Protein AF-A0A7C8ZJQ3-F1 (afdb_monomer)

Organism: Opuntia streptacantha (NCBI:txid393608)

Foldseek 3Di:
DDDPPDDDDLQVLCCVQVVDGAPPDDHDPVVSVVSVVVSLVSVLPPPDPCVPVPDDDDPCVVCVVDQVCVVDDPVRVVPDDPVVVVVSPDPPDDRCSVVPRPPPDDD

Solvent-accessible surface area (backbone atoms only — not comparable to full-atom values): 7224 Å² total; per-residue (Å²): 135,90,73,73,98,79,74,78,52,68,51,55,49,36,35,73,78,69,70,43,84,56,71,90,65,79,77,50,70,66,61,53,51,54,51,50,54,49,49,50,50,57,59,60,72,44,91,64,88,61,88,68,80,82,58,84,81,53,92,69,56,62,60,74,74,40,58,71,68,75,78,50,54,74,68,61,60,70,74,48,53,72,69,57,53,53,73,64,63,61,80,88,78,75,67,74,67,62,77,72,57,76,84,79,70,86,128

Sequence (107 aa):
MKTNLVSFSLKYLTKMYLGYDIQMGIHDPYEDCVSVMRLYKRMRDQDHLNDFAGAPIPSQVTEFLTNEFDRYKMKDLEDMKPEELYNMSRSNYRCWCLDSVPNTRPR

pLDDT: mean 70.66, std 20.69, range [32.28, 96.19]

Nearest PDB structures (foldseek):
  4czw-assembly1_A  TM=8.546E-01  e=9.160E-01  Neurospora crassa
  6a4b-assembly2_D  TM=7.069E-01  e=3.392E+00  Mus musculus

InterPro domains:
  IPR036397 Ribonuclease H superfamily [G3DSA:3.30.420.10] (2-55)

Mean predicted aligned error: 14.87 Å

Structure (mmCIF, N/CA/C/O backbone):
data_AF-A0A7C8ZJQ3-F1
#
_entry.id   AF-A0A7C8ZJQ3-F1
#
loop_
_atom_site.group_PDB
_atom_site.id
_atom_site.type_symbol
_atom_site.label_atom_id
_atom_site.label_alt_id
_atom_site.label_comp_id
_atom_site.label_asym_id
_atom_site.label_entity_id
_atom_site.label_seq_id
_atom_site.pdbx_PDB_ins_code
_atom_site.Cartn_x
_atom_site.Cartn_y
_atom_site.Cartn_z
_atom_site.occupancy
_atom_site.B_iso_or_equiv
_atom_site.auth_seq_id
_atom_site.auth_comp_id
_atom_site.auth_asym_id
_atom_site.auth_atom_id
_atom_site.pdbx_PDB_model_num
ATOM 1 N N . MET A 1 1 ? 15.638 -8.189 14.300 1.00 37.09 1 MET A N 1
ATOM 2 C CA . MET A 1 1 ? 15.480 -8.240 12.831 1.00 37.09 1 MET A CA 1
ATOM 3 C C . MET A 1 1 ? 15.623 -6.827 12.289 1.00 37.09 1 MET A C 1
ATOM 5 O O . MET A 1 1 ? 14.859 -5.971 12.706 1.00 37.09 1 MET A O 1
ATOM 9 N N . LYS A 1 2 ? 16.626 -6.556 11.448 1.00 32.28 2 LYS A N 1
ATOM 10 C CA . LYS A 1 2 ? 16.740 -5.277 10.730 1.00 32.28 2 LYS A CA 1
ATOM 11 C C . LYS A 1 2 ? 15.930 -5.410 9.443 1.00 32.28 2 LYS A C 1
ATOM 13 O O . LYS A 1 2 ? 16.377 -6.084 8.523 1.00 32.28 2 LYS A O 1
ATOM 18 N N . THR A 1 3 ? 14.724 -4.856 9.404 1.00 45.62 3 THR A N 1
ATOM 19 C CA . THR A 1 3 ? 13.980 -4.702 8.149 1.00 45.62 3 THR A CA 1
ATOM 20 C C . THR A 1 3 ? 14.544 -3.485 7.419 1.00 45.62 3 THR A C 1
ATOM 22 O O . THR A 1 3 ? 14.809 -2.461 8.047 1.00 45.62 3 THR A O 1
ATOM 25 N N . ASN A 1 4 ? 14.811 -3.618 6.117 1.00 48.34 4 ASN A N 1
ATOM 26 C CA . ASN A 1 4 ? 15.350 -2.541 5.285 1.00 48.34 4 ASN A CA 1
ATOM 27 C C . ASN A 1 4 ? 14.528 -1.247 5.449 1.00 48.34 4 ASN A C 1
ATOM 29 O O . ASN A 1 4 ? 13.304 -1.291 5.554 1.00 48.34 4 ASN A O 1
ATOM 33 N N 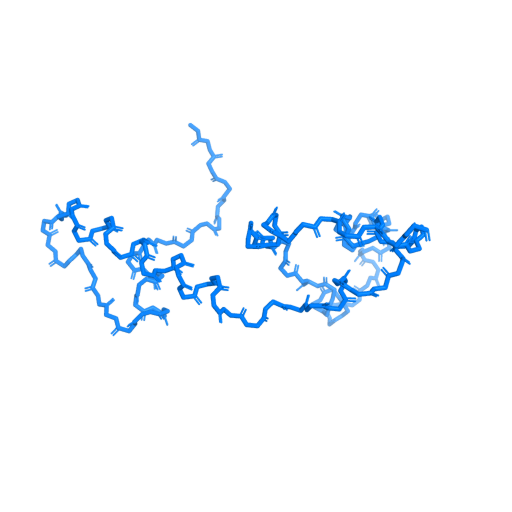. LEU A 1 5 ? 15.227 -0.110 5.479 1.00 49.97 5 LEU A N 1
ATOM 34 C CA . LEU A 1 5 ? 14.797 1.239 5.890 1.00 49.97 5 LEU A CA 1
ATOM 35 C C . LEU A 1 5 ? 13.686 1.913 5.044 1.00 49.97 5 LEU A C 1
ATOM 37 O O . LEU A 1 5 ? 13.559 3.132 5.073 1.00 49.97 5 LEU A O 1
ATOM 41 N N . VAL A 1 6 ? 12.865 1.162 4.302 1.00 62.59 6 VAL A N 1
ATOM 42 C CA . VAL A 1 6 ? 11.852 1.720 3.379 1.00 62.59 6 VAL A CA 1
ATOM 43 C C . VAL A 1 6 ? 10.482 1.039 3.520 1.00 62.59 6 VAL A C 1
ATOM 45 O O . VA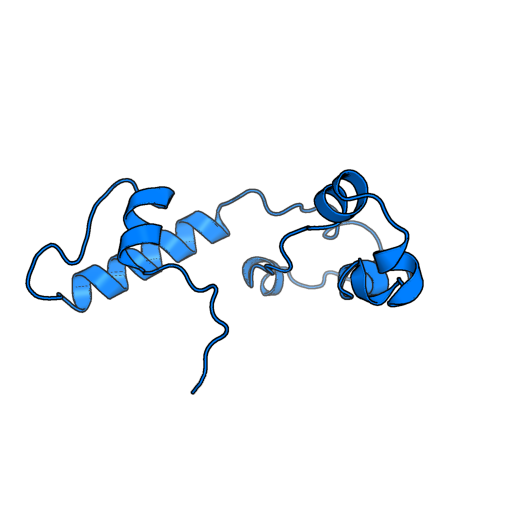L A 1 6 ? 9.724 0.921 2.563 1.00 62.59 6 VAL A O 1
ATOM 48 N N . SER A 1 7 ? 10.132 0.549 4.710 1.00 69.94 7 SER A N 1
ATOM 49 C CA . SER A 1 7 ? 8.755 0.119 4.984 1.00 69.94 7 SER A CA 1
ATOM 50 C C . SER A 1 7 ? 7.916 1.310 5.449 1.00 69.94 7 SER A C 1
ATOM 52 O O . SER A 1 7 ? 8.207 1.898 6.493 1.00 69.94 7 SER A O 1
ATOM 54 N N . PHE A 1 8 ? 6.859 1.648 4.711 1.00 85.50 8 PHE A N 1
ATOM 55 C CA . PHE A 1 8 ? 5.865 2.615 5.175 1.00 85.50 8 PHE A CA 1
ATOM 56 C C . PHE A 1 8 ? 5.068 2.055 6.361 1.00 85.50 8 PHE A C 1
ATOM 58 O O . PHE A 1 8 ? 4.792 0.856 6.426 1.00 85.50 8 PHE A O 1
ATOM 65 N N . SER A 1 9 ? 4.681 2.922 7.300 1.00 91.50 9 SER A N 1
ATOM 66 C CA . SER A 1 9 ? 3.848 2.517 8.436 1.00 91.50 9 SER A CA 1
ATOM 67 C C . SER A 1 9 ? 2.451 2.093 7.974 1.00 91.50 9 SER A C 1
ATOM 69 O O . SER A 1 9 ? 1.935 2.610 6.981 1.00 91.50 9 SER A O 1
ATOM 71 N N . LEU A 1 10 ? 1.797 1.195 8.722 1.00 92.19 10 LEU A N 1
ATOM 72 C CA . LEU A 1 10 ? 0.423 0.781 8.416 1.00 92.19 10 LEU A CA 1
ATOM 73 C C . LEU A 1 10 ? -0.519 1.990 8.359 1.00 92.19 10 LEU A C 1
ATOM 75 O O . LEU A 1 10 ? -1.265 2.128 7.398 1.00 92.19 10 LEU A O 1
ATOM 79 N N . LYS A 1 11 ? -0.397 2.912 9.322 1.00 94.12 11 LYS A N 1
ATOM 80 C CA . LYS A 1 11 ? -1.136 4.181 9.347 1.00 94.12 11 LYS A CA 1
ATOM 81 C C . LYS A 1 11 ? -0.973 4.997 8.063 1.00 94.12 11 LYS A C 1
ATOM 83 O O . LYS A 1 11 ? -1.943 5.551 7.553 1.00 94.12 11 LYS A O 1
ATOM 88 N N . TYR A 1 12 ? 0.247 5.082 7.532 1.00 93.62 12 TYR A N 1
ATOM 89 C CA . TYR A 1 12 ? 0.486 5.770 6.264 1.00 93.62 12 TYR A CA 1
ATOM 90 C C . TYR A 1 12 ? -0.194 5.037 5.104 1.00 93.62 12 TYR A C 1
ATOM 92 O O . TYR A 1 12 ? -0.869 5.661 4.287 1.00 93.62 12 TYR A O 1
ATOM 100 N N . LEU A 1 13 ? -0.049 3.711 5.048 1.00 93.12 13 LEU A N 1
ATOM 101 C CA . LEU A 1 13 ? -0.623 2.892 3.986 1.00 93.12 13 LEU A CA 1
ATOM 102 C C . LEU A 1 13 ? -2.156 2.951 3.981 1.00 93.12 13 LEU A C 1
ATOM 104 O O . LEU A 1 13 ? -2.746 3.129 2.920 1.00 93.12 13 LEU A O 1
ATOM 108 N N . THR A 1 14 ? -2.820 2.860 5.134 1.00 94.81 14 THR A N 1
ATOM 109 C CA . THR A 1 14 ? -4.286 2.965 5.202 1.00 94.81 14 THR A CA 1
ATOM 110 C C . THR A 1 14 ? -4.769 4.338 4.771 1.00 94.81 14 THR A C 1
ATOM 112 O O . THR A 1 14 ? -5.708 4.430 3.982 1.00 94.81 14 THR A O 1
ATOM 115 N N . LYS A 1 15 ? -4.085 5.403 5.200 1.00 95.00 15 LYS A N 1
ATOM 116 C CA . LYS A 1 15 ? -4.427 6.764 4.793 1.00 95.00 15 LYS A CA 1
ATOM 117 C C . LYS A 1 15 ? -4.301 6.942 3.282 1.00 95.00 15 LYS A C 1
ATOM 119 O O . LYS A 1 15 ? -5.230 7.435 2.651 1.00 95.00 15 LYS A O 1
ATOM 124 N N . MET A 1 16 ? -3.184 6.505 2.701 1.00 94.19 16 MET A N 1
ATOM 125 C CA . MET A 1 16 ? -2.913 6.663 1.270 1.00 94.19 16 MET A CA 1
ATOM 126 C C . MET A 1 16 ? -3.799 5.786 0.384 1.00 94.19 16 MET A C 1
ATOM 128 O O . MET A 1 16 ? -4.305 6.258 -0.629 1.00 94.19 16 MET A O 1
ATOM 132 N N . TYR A 1 17 ? -3.978 4.511 0.734 1.00 91.50 17 TYR A N 1
ATOM 133 C CA . TYR A 1 17 ? -4.609 3.534 -0.161 1.00 91.50 17 TYR A CA 1
ATOM 134 C C . TYR A 1 17 ? -6.080 3.255 0.155 1.00 91.50 17 TYR A C 1
ATOM 136 O O . TYR A 1 17 ? -6.809 2.808 -0.734 1.00 91.50 17 TYR A O 1
ATOM 144 N N . LEU A 1 18 ? -6.521 3.496 1.394 1.00 94.69 18 LEU A N 1
ATOM 145 C CA . LEU A 1 18 ? -7.903 3.271 1.832 1.00 94.69 18 LEU A CA 1
ATOM 146 C C . LEU A 1 18 ? -8.645 4.564 2.207 1.00 94.69 18 LEU A C 1
ATOM 148 O O . LEU A 1 18 ? -9.864 4.530 2.350 1.00 94.69 18 LEU A O 1
ATOM 152 N N . GLY A 1 19 ? -7.941 5.691 2.350 1.00 95.44 19 GLY A N 1
ATOM 153 C CA . GLY A 1 19 ? -8.544 7.004 2.590 1.00 95.44 19 GLY A CA 1
ATOM 154 C C . GLY A 1 19 ? -9.008 7.254 4.027 1.00 95.44 19 GLY A C 1
ATOM 155 O O . GLY A 1 19 ? -9.750 8.206 4.254 1.00 95.44 19 GLY A O 1
ATOM 156 N N . TYR A 1 20 ? -8.592 6.431 4.995 1.00 95.19 20 TYR A N 1
ATOM 157 C CA . TYR A 1 20 ? -8.934 6.623 6.406 1.00 95.19 20 TYR A CA 1
ATOM 158 C C . TYR A 1 20 ? -7.725 6.452 7.335 1.00 95.19 20 TYR A C 1
ATOM 160 O O . TYR A 1 20 ? -6.793 5.689 7.059 1.00 95.19 20 TYR A O 1
ATOM 168 N N . ASP A 1 21 ? -7.746 7.190 8.444 1.00 94.50 21 ASP A N 1
ATOM 169 C CA . ASP A 1 21 ? -6.742 7.113 9.502 1.00 94.50 21 ASP A CA 1
ATOM 170 C C . ASP A 1 21 ? -7.082 5.979 10.487 1.00 94.50 21 ASP A C 1
ATOM 172 O O . ASP A 1 21 ? -8.242 5.780 10.838 1.00 94.50 21 ASP A O 1
ATOM 176 N N . ILE A 1 22 ? -6.053 5.267 10.946 1.00 95.06 22 ILE A N 1
ATOM 177 C CA . ILE A 1 22 ? -6.106 4.289 12.048 1.00 95.06 22 ILE A CA 1
ATOM 178 C C . ILE A 1 22 ? -5.124 4.714 13.141 1.00 95.06 22 ILE A C 1
ATOM 180 O O . ILE A 1 22 ? -4.312 5.626 12.921 1.00 95.06 22 ILE A O 1
ATOM 184 N N . GLN A 1 23 ? -5.134 4.032 14.291 1.00 91.31 23 GLN A N 1
ATOM 185 C CA . GLN A 1 23 ? -4.148 4.275 15.360 1.00 91.31 23 GLN A CA 1
ATOM 186 C C . GLN A 1 23 ? -4.153 5.755 15.802 1.00 91.31 23 GLN A C 1
ATOM 188 O O . GLN A 1 23 ? -3.117 6.412 15.946 1.00 91.31 23 GLN A O 1
ATOM 193 N N . MET A 1 24 ? -5.356 6.321 15.950 1.00 87.38 24 MET A N 1
ATOM 194 C CA . MET A 1 24 ? -5.600 7.704 16.393 1.00 87.38 24 MET A CA 1
ATOM 195 C C . MET A 1 24 ? -5.588 7.851 17.929 1.00 87.38 24 MET A C 1
ATOM 197 O O . MET A 1 24 ? -5.989 8.881 18.464 1.00 87.38 24 MET A O 1
ATOM 201 N N . GLY A 1 25 ? -5.116 6.826 18.638 1.00 87.44 25 GLY A N 1
ATOM 202 C CA . GLY A 1 25 ? -5.083 6.738 20.093 1.00 87.44 25 GLY A CA 1
ATOM 203 C C . GLY A 1 25 ? -4.477 5.405 20.524 1.00 87.44 25 GLY A C 1
ATOM 204 O O . GLY A 1 25 ? -3.365 5.069 20.120 1.00 87.44 25 GLY A O 1
ATOM 205 N N . ILE A 1 26 ? -5.213 4.630 21.322 1.00 87.06 26 ILE A N 1
ATOM 206 C CA . ILE A 1 26 ? -4.828 3.254 21.658 1.00 87.06 26 ILE A CA 1
ATOM 207 C C . ILE A 1 26 ? -4.934 2.395 20.395 1.00 87.06 26 ILE A C 1
ATOM 209 O O . ILE A 1 26 ? -5.926 2.470 19.674 1.00 87.06 26 ILE A O 1
ATOM 213 N N . HIS A 1 27 ? -3.907 1.589 20.133 1.00 88.88 27 HIS A N 1
ATOM 214 C CA . HIS A 1 27 ? -3.921 0.632 19.033 1.00 88.88 27 HIS A CA 1
ATOM 215 C C . HIS A 1 27 ? -4.980 -0.440 19.298 1.00 88.88 27 HIS A C 1
ATOM 217 O O . HIS A 1 27 ? -4.909 -1.131 20.315 1.00 88.88 27 HIS A O 1
ATOM 223 N N . ASP A 1 28 ? -5.927 -0.588 18.375 1.00 93.12 28 ASP A N 1
ATOM 224 C CA . ASP A 1 28 ? -6.855 -1.714 18.349 1.00 93.12 28 ASP A CA 1
ATOM 225 C C . ASP A 1 28 ? -6.317 -2.786 17.381 1.00 93.12 28 ASP A C 1
ATOM 227 O O . ASP A 1 28 ? -6.316 -2.571 16.164 1.00 93.12 28 ASP A O 1
ATOM 231 N N . PRO A 1 29 ? -5.872 -3.957 17.882 1.00 94.81 29 PRO A N 1
ATOM 232 C CA . PRO A 1 29 ? -5.382 -5.037 17.031 1.00 94.81 29 PRO A CA 1
ATOM 233 C C . PRO A 1 29 ? -6.398 -5.492 15.978 1.00 94.81 29 PRO A C 1
ATOM 235 O O . PRO A 1 29 ? -6.007 -5.901 14.885 1.00 94.81 29 PRO A O 1
ATOM 238 N N . TYR A 1 30 ? -7.699 -5.423 16.278 1.00 94.44 30 TYR A N 1
ATOM 239 C CA . TYR A 1 30 ? -8.735 -5.802 15.323 1.00 94.44 30 TYR A CA 1
ATOM 240 C C . TYR A 1 30 ? -8.818 -4.802 14.162 1.00 94.44 30 TYR A C 1
ATOM 242 O O . TYR A 1 30 ? -8.833 -5.216 12.999 1.00 94.44 30 TYR A O 1
ATOM 250 N N . GLU A 1 31 ? -8.805 -3.497 14.457 1.00 96.06 31 GLU A N 1
ATOM 251 C CA . GLU A 1 31 ? -8.749 -2.430 13.448 1.00 96.06 31 GLU A CA 1
ATOM 252 C C . GLU A 1 31 ? -7.519 -2.581 12.542 1.00 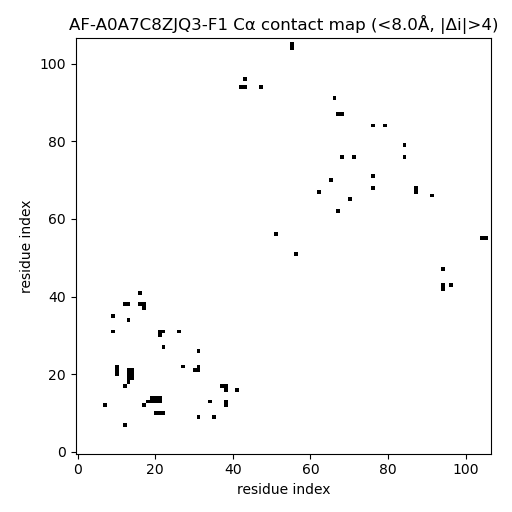96.06 31 GLU A C 1
ATOM 254 O O . GLU A 1 31 ? -7.642 -2.522 11.310 1.00 96.06 31 GLU A O 1
ATOM 259 N N . ASP A 1 32 ? -6.352 -2.835 13.139 1.00 94.81 32 ASP A N 1
ATOM 260 C CA . ASP A 1 32 ? -5.093 -3.042 12.423 1.00 94.81 32 ASP A CA 1
ATOM 261 C C . ASP A 1 32 ? -5.194 -4.253 11.475 1.00 94.81 32 ASP A C 1
ATOM 263 O O . ASP A 1 32 ? -4.906 -4.139 10.279 1.00 94.81 32 ASP A O 1
ATOM 267 N N . CYS A 1 33 ? -5.679 -5.402 11.960 1.00 95.44 33 CYS A N 1
ATOM 268 C CA . CYS A 1 33 ? -5.840 -6.612 11.150 1.00 95.44 33 CYS A CA 1
ATOM 269 C C . CYS A 1 33 ? -6.832 -6.427 9.993 1.00 95.44 33 CYS A C 1
ATOM 271 O O . CYS A 1 33 ? -6.547 -6.816 8.856 1.00 95.44 33 CYS A O 1
ATOM 273 N N . VAL A 1 34 ? -7.992 -5.821 10.255 1.00 96.19 34 VAL A N 1
ATOM 274 C CA . VAL A 1 34 ? -8.998 -5.547 9.218 1.00 96.19 34 VAL A CA 1
ATOM 275 C C . VAL A 1 34 ? -8.433 -4.600 8.163 1.00 96.19 34 VAL A C 1
ATOM 277 O O . VAL A 1 34 ? -8.643 -4.808 6.964 1.00 96.19 34 VAL A O 1
ATOM 280 N N . SER A 1 35 ? -7.680 -3.588 8.585 1.00 95.81 35 SER A N 1
ATOM 281 C CA . SER A 1 35 ? -7.063 -2.621 7.681 1.00 95.81 35 SER A CA 1
ATOM 282 C C . SER A 1 35 ? -5.982 -3.250 6.805 1.00 95.81 35 SER A C 1
ATOM 284 O O . SER A 1 35 ? -5.965 -3.004 5.598 1.00 95.81 35 SER A O 1
ATOM 286 N N . VAL A 1 36 ? -5.152 -4.142 7.357 1.00 94.31 36 VAL A N 1
ATOM 287 C CA . VAL A 1 36 ? -4.201 -4.952 6.576 1.00 94.31 36 VAL A CA 1
ATOM 288 C C . VAL A 1 36 ? -4.930 -5.817 5.546 1.00 94.31 36 VAL A C 1
ATOM 290 O O . VAL A 1 36 ? -4.529 -5.855 4.385 1.00 94.31 36 VAL A O 1
ATOM 293 N N . MET A 1 37 ? -6.034 -6.469 5.919 1.00 93.81 37 MET A N 1
ATOM 294 C CA . MET A 1 37 ? -6.791 -7.309 4.982 1.00 93.81 37 MET A CA 1
ATOM 295 C C . MET A 1 37 ? -7.451 -6.504 3.859 1.00 93.81 37 MET A C 1
ATOM 297 O O . MET A 1 37 ? -7.527 -6.970 2.720 1.00 93.81 37 MET A O 1
ATOM 301 N N . ARG A 1 38 ? -7.906 -5.283 4.149 1.00 94.38 38 ARG A N 1
ATOM 302 C CA . ARG A 1 38 ? -8.410 -4.350 3.130 1.00 94.38 38 ARG A CA 1
ATOM 303 C C . ARG A 1 38 ? -7.298 -3.888 2.195 1.00 94.38 38 ARG A C 1
ATOM 305 O O . ARG A 1 38 ? -7.506 -3.909 0.986 1.00 94.38 38 ARG A O 1
ATOM 312 N N . LEU A 1 39 ? -6.128 -3.533 2.732 1.00 91.94 39 LEU A N 1
ATOM 313 C CA . LEU A 1 39 ? -4.942 -3.199 1.938 1.00 91.94 39 LEU A CA 1
ATOM 314 C C . LEU A 1 39 ? -4.549 -4.354 1.016 1.00 91.94 39 LEU A C 1
ATOM 316 O O . LEU A 1 39 ? -4.369 -4.136 -0.177 1.00 91.94 39 LEU A O 1
ATOM 320 N N . TYR A 1 40 ? -4.490 -5.580 1.540 1.00 88.44 40 TYR A N 1
ATOM 321 C CA . TYR A 1 40 ? -4.173 -6.768 0.750 1.00 88.44 40 TYR A CA 1
ATOM 322 C C . TYR A 1 40 ? -5.147 -6.954 -0.418 1.00 88.44 40 TYR A C 1
ATOM 324 O O . TYR A 1 40 ? -4.708 -7.086 -1.557 1.00 88.44 40 TYR A O 1
ATOM 332 N N . LYS A 1 41 ? -6.463 -6.905 -0.162 1.00 85.56 41 LYS A N 1
ATOM 333 C CA . LYS A 1 41 ? -7.478 -6.991 -1.226 1.00 85.56 41 LYS A CA 1
ATOM 334 C C . LYS A 1 41 ? -7.305 -5.870 -2.252 1.00 85.56 41 LYS A C 1
ATOM 336 O O . LYS A 1 41 ? -7.237 -6.145 -3.439 1.00 85.56 41 LYS A O 1
ATOM 341 N N . ARG A 1 42 ? -7.142 -4.625 -1.793 1.00 86.50 42 ARG A N 1
ATOM 342 C CA . ARG A 1 42 ? -6.957 -3.446 -2.651 1.00 86.50 42 ARG A CA 1
ATOM 343 C C . ARG A 1 42 ? -5.730 -3.552 -3.554 1.00 86.50 42 ARG A C 1
ATOM 345 O O . ARG A 1 42 ? -5.820 -3.122 -4.698 1.00 86.50 42 ARG A O 1
ATOM 352 N N . MET A 1 43 ? -4.613 -4.062 -3.031 1.00 81.81 43 MET A N 1
ATOM 353 C CA . MET A 1 43 ? -3.372 -4.279 -3.780 1.00 81.81 43 MET A CA 1
ATOM 354 C C . MET A 1 43 ? -3.522 -5.426 -4.775 1.00 81.81 43 MET A C 1
ATOM 356 O O . MET A 1 43 ? -3.117 -5.280 -5.918 1.00 81.81 43 MET A O 1
ATOM 360 N N . ARG A 1 44 ? -4.147 -6.531 -4.358 1.00 76.44 44 ARG A N 1
ATOM 361 C CA . ARG A 1 44 ? -4.419 -7.700 -5.206 1.00 76.44 44 ARG A CA 1
ATOM 362 C C . ARG A 1 44 ? -5.378 -7.399 -6.359 1.00 76.44 44 ARG A C 1
ATOM 364 O O . ARG A 1 44 ? -5.278 -8.014 -7.4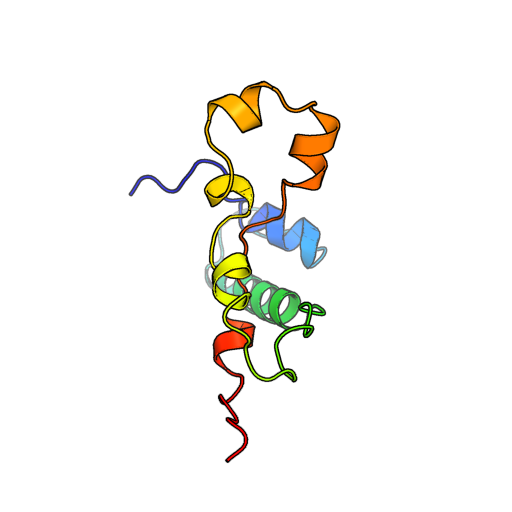10 1.00 76.44 44 ARG A O 1
ATOM 371 N N . ASP A 1 45 ? -6.328 -6.497 -6.141 1.00 75.06 45 ASP A N 1
ATOM 372 C CA . ASP A 1 45 ? -7.312 -6.104 -7.148 1.00 75.06 45 ASP A CA 1
ATOM 373 C C . ASP A 1 45 ? -6.773 -4.982 -8.072 1.00 75.06 45 ASP A C 1
ATOM 375 O O . ASP A 1 45 ? -7.516 -4.467 -8.905 1.00 75.06 45 ASP A O 1
ATOM 379 N N . GLN A 1 46 ? -5.508 -4.552 -7.926 1.00 74.69 46 GLN A N 1
ATOM 380 C CA . GLN A 1 46 ? -4.883 -3.664 -8.912 1.00 74.69 46 GLN A CA 1
ATOM 381 C C . GLN A 1 46 ? -4.607 -4.431 -10.206 1.00 74.69 46 GLN A C 1
ATOM 383 O O . GLN A 1 46 ? -4.294 -5.619 -10.169 1.00 74.69 46 GLN A O 1
ATOM 388 N N . ASP A 1 47 ? -4.655 -3.732 -11.344 1.00 67.75 47 ASP A N 1
ATOM 389 C CA . ASP A 1 47 ? -4.207 -4.284 -12.621 1.00 67.75 47 ASP A CA 1
ATOM 390 C C . ASP A 1 47 ? -2.704 -4.571 -12.545 1.00 67.75 47 ASP A C 1
ATOM 392 O O . ASP A 1 47 ? -1.845 -3.714 -12.770 1.00 67.75 47 ASP A O 1
ATOM 396 N N . HIS A 1 48 ? -2.375 -5.800 -12.166 1.00 66.19 48 HIS A N 1
ATOM 397 C CA . HIS A 1 48 ? -1.038 -6.336 -12.313 1.00 66.19 48 HIS A CA 1
ATOM 398 C C . HIS A 1 48 ? -0.807 -6.533 -13.805 1.00 66.19 48 HIS A C 1
ATOM 400 O O . HIS A 1 48 ? -1.632 -7.162 -14.465 1.00 66.19 48 HIS A O 1
ATOM 406 N N . LEU A 1 49 ? 0.288 -5.983 -14.342 1.00 55.66 49 LEU A N 1
ATOM 407 C CA . LEU A 1 49 ? 0.671 -6.188 -15.739 1.00 55.66 49 LEU A CA 1
ATOM 408 C C . LEU A 1 49 ? 0.657 -7.692 -16.042 1.00 55.66 49 LEU A C 1
ATOM 410 O O . LEU A 1 49 ? 1.534 -8.444 -15.619 1.00 55.66 49 LEU A O 1
ATOM 414 N N . ASN A 1 50 ? -0.386 -8.110 -16.754 1.00 49.53 50 ASN A N 1
ATOM 415 C CA . ASN A 1 50 ? -0.681 -9.494 -17.105 1.00 49.53 50 ASN A CA 1
ATOM 416 C C . ASN A 1 50 ? 0.116 -9.946 -18.337 1.00 49.53 50 ASN A C 1
ATOM 418 O O . ASN A 1 50 ? -0.120 -11.039 -18.850 1.00 49.53 50 ASN A O 1
ATOM 422 N N . ASP A 1 51 ? 1.069 -9.132 -18.803 1.00 44.88 51 ASP A N 1
ATOM 423 C CA . ASP A 1 51 ? 1.856 -9.337 -20.028 1.00 44.88 51 ASP A CA 1
ATOM 424 C C . ASP A 1 51 ? 2.655 -10.655 -20.053 1.00 44.88 51 ASP A C 1
ATOM 426 O O . ASP A 1 51 ? 3.235 -11.015 -21.073 1.00 44.88 51 ASP A O 1
ATOM 430 N N . PHE A 1 52 ? 2.647 -11.426 -18.962 1.00 46.12 52 PHE A N 1
ATOM 431 C CA . PHE A 1 52 ? 3.325 -12.717 -18.852 1.00 46.12 52 PHE A CA 1
ATOM 432 C C . PHE A 1 52 ? 2.396 -13.932 -18.749 1.00 46.12 52 PHE A C 1
ATOM 434 O O . PHE A 1 52 ? 2.885 -15.058 -18.800 1.00 46.12 52 PHE A O 1
ATOM 441 N N . ALA A 1 53 ? 1.077 -13.757 -18.626 1.00 40.53 53 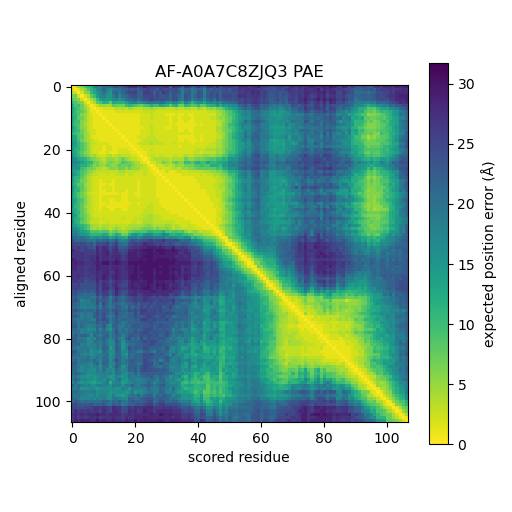ALA A N 1
ATOM 442 C CA . ALA A 1 53 ? 0.167 -14.870 -18.331 1.00 40.53 53 ALA A CA 1
ATOM 443 C C . ALA A 1 53 ? -0.328 -15.654 -19.569 1.00 40.53 53 ALA A C 1
ATOM 445 O O . ALA A 1 53 ? -1.082 -16.611 -19.414 1.00 40.53 53 ALA A O 1
ATOM 446 N N . GLY A 1 54 ? 0.080 -15.284 -20.792 1.00 39.25 54 GLY A N 1
ATOM 447 C CA . GLY A 1 54 ? -0.446 -15.894 -22.027 1.00 39.25 54 GLY A CA 1
ATOM 448 C C . GLY A 1 54 ? 0.569 -16.279 -23.107 1.00 39.25 54 GLY A C 1
ATOM 449 O O . GLY A 1 54 ? 0.179 -16.913 -24.085 1.00 39.25 54 GLY A O 1
ATOM 450 N N . ALA A 1 55 ? 1.851 -15.932 -22.968 1.00 33.97 55 ALA A N 1
ATOM 451 C CA . ALA A 1 55 ? 2.871 -16.263 -23.964 1.00 33.97 55 ALA A CA 1
ATOM 452 C C . ALA A 1 55 ? 3.740 -17.440 -23.484 1.00 33.97 55 ALA A C 1
ATOM 454 O O . ALA A 1 55 ? 4.119 -17.469 -22.310 1.00 33.97 55 ALA A O 1
ATOM 455 N N . PRO A 1 56 ? 4.084 -18.409 -24.357 1.00 37.00 56 PRO A N 1
ATOM 456 C CA . PRO A 1 56 ? 4.996 -19.488 -24.002 1.00 37.00 56 PRO A CA 1
ATOM 457 C C . PRO A 1 56 ? 6.324 -18.856 -23.599 1.00 37.00 56 PRO A C 1
ATOM 459 O O . PRO A 1 56 ? 6.971 -18.237 -24.437 1.00 37.00 56 PRO A O 1
ATOM 462 N N . ILE A 1 57 ? 6.666 -18.977 -22.313 1.00 43.22 57 ILE A N 1
ATOM 463 C CA . ILE A 1 57 ? 7.838 -18.395 -21.652 1.00 43.22 57 ILE A CA 1
ATOM 464 C C . ILE A 1 57 ? 9.070 -18.611 -22.544 1.00 43.22 57 ILE A C 1
ATOM 466 O O . ILE A 1 57 ? 9.626 -19.714 -22.547 1.00 43.22 57 ILE A O 1
ATOM 470 N N . PRO A 1 58 ? 9.525 -17.604 -23.312 1.00 34.31 58 PRO A N 1
ATOM 471 C CA . PRO A 1 58 ? 10.791 -17.724 -23.995 1.00 34.31 58 PRO A CA 1
ATOM 472 C C . PRO A 1 58 ? 11.880 -17.478 -22.942 1.00 34.31 58 PRO A C 1
ATOM 474 O O . PRO A 1 58 ? 11.647 -16.808 -21.937 1.00 34.31 58 PRO A O 1
ATOM 477 N N . SER A 1 59 ? 13.090 -17.996 -23.159 1.00 44.12 59 SER A N 1
ATOM 478 C CA . SER A 1 59 ? 14.244 -17.947 -22.231 1.00 44.12 59 SER A CA 1
ATOM 479 C C . SER A 1 59 ? 14.654 -16.539 -21.717 1.00 44.12 59 SER A C 1
ATOM 481 O O . SER A 1 59 ? 15.565 -16.409 -20.903 1.00 44.12 59 SER A O 1
ATOM 483 N N . GLN A 1 60 ? 13.952 -15.505 -22.177 1.00 42.12 60 GLN A N 1
ATOM 484 C CA . GLN A 1 60 ? 14.011 -14.074 -21.880 1.00 42.12 60 GLN A CA 1
ATOM 485 C C . GLN A 1 60 ? 13.075 -13.642 -20.720 1.00 42.12 60 GLN A C 1
ATOM 487 O O . GLN A 1 60 ? 13.072 -12.482 -20.333 1.00 42.12 60 GLN A O 1
ATOM 492 N N . VAL A 1 61 ? 12.309 -14.549 -20.092 1.00 39.69 61 VAL A N 1
ATOM 493 C CA . VAL A 1 61 ? 11.533 -14.237 -18.859 1.00 39.69 61 VAL A CA 1
ATOM 494 C C . VAL A 1 61 ? 12.383 -14.335 -17.587 1.00 39.69 61 VAL A C 1
ATOM 496 O O . VAL A 1 61 ? 12.071 -13.704 -16.578 1.00 39.69 61 VAL A O 1
ATOM 499 N N . THR A 1 62 ? 13.525 -15.029 -17.634 1.00 41.16 62 THR A N 1
ATOM 500 C CA . THR A 1 62 ? 14.540 -14.978 -16.560 1.00 41.16 62 THR A CA 1
ATOM 501 C C . THR A 1 62 ? 14.988 -13.541 -16.284 1.00 41.16 62 THR A C 1
ATOM 503 O O . THR A 1 62 ? 15.315 -13.171 -15.164 1.00 41.16 62 THR A O 1
ATOM 506 N N . GLU A 1 63 ? 14.916 -12.721 -17.322 1.00 40.19 63 GLU A N 1
ATOM 507 C CA . GLU A 1 63 ? 15.349 -11.340 -17.389 1.00 40.19 63 GLU A CA 1
ATOM 508 C C . GLU A 1 63 ? 14.401 -10.364 -16.642 1.00 40.19 63 GLU A C 1
ATOM 510 O O . GLU A 1 63 ? 14.828 -9.275 -16.262 1.00 40.19 63 GLU A O 1
ATOM 515 N N . PHE A 1 64 ? 13.147 -10.763 -16.370 1.00 41.69 64 PHE A N 1
ATOM 516 C CA . PHE A 1 64 ? 12.177 -10.049 -15.509 1.00 41.69 64 PHE A CA 1
ATOM 517 C C . PHE A 1 64 ? 12.141 -10.586 -14.065 1.00 41.69 64 PHE A C 1
ATOM 519 O O . PHE A 1 64 ? 11.542 -9.987 -13.160 1.00 41.69 64 PHE A O 1
ATOM 526 N N . LEU A 1 65 ? 12.762 -11.747 -13.832 1.00 43.94 65 LEU A N 1
ATOM 527 C CA . LEU A 1 65 ? 13.011 -12.278 -12.492 1.00 43.94 65 LEU A CA 1
ATOM 528 C C . LEU A 1 65 ? 14.236 -11.617 -11.845 1.00 43.94 65 LEU A C 1
ATOM 530 O O . LEU A 1 65 ? 14.271 -11.466 -10.623 1.00 43.94 65 LEU A O 1
ATOM 534 N N . THR A 1 66 ? 15.177 -11.164 -12.667 1.00 50.34 66 THR A N 1
ATOM 535 C CA . THR A 1 66 ? 16.332 -10.349 -12.290 1.00 50.34 66 THR A CA 1
ATOM 536 C C . THR A 1 66 ? 15.955 -8.874 -12.205 1.00 50.34 66 THR A C 1
ATOM 538 O O . THR A 1 66 ? 15.191 -8.379 -13.033 1.00 50.34 66 THR A O 1
ATOM 541 N N . ASN A 1 67 ? 16.487 -8.168 -11.211 1.00 58.19 67 ASN A N 1
ATOM 542 C CA . ASN A 1 67 ? 16.431 -6.710 -11.151 1.00 58.19 67 ASN A CA 1
ATOM 543 C C . ASN A 1 67 ? 17.042 -6.176 -12.464 1.00 58.19 67 ASN A C 1
ATOM 545 O O . ASN A 1 67 ? 18.060 -6.713 -12.889 1.00 58.19 67 ASN A O 1
ATOM 549 N N . GLU A 1 68 ? 16.475 -5.166 -13.139 1.00 63.44 68 GLU A N 1
ATOM 550 C CA . GLU A 1 68 ? 17.102 -4.634 -14.376 1.00 63.44 68 GLU A CA 1
ATOM 551 C C . GLU A 1 68 ? 18.547 -4.181 -14.108 1.00 63.44 68 GLU A C 1
ATOM 553 O O . GLU A 1 68 ? 19.430 -4.377 -14.939 1.00 63.44 68 GLU A O 1
ATOM 558 N N . PHE A 1 69 ? 18.808 -3.723 -12.881 1.00 67.25 69 PHE A N 1
ATOM 559 C CA . PHE A 1 69 ? 20.133 -3.420 -12.346 1.00 67.25 69 PHE A CA 1
ATOM 560 C C . PHE A 1 69 ? 21.104 -4.613 -12.312 1.00 67.25 69 PHE A C 1
ATOM 562 O O . PHE A 1 69 ? 22.306 -4.394 -12.405 1.00 67.25 69 PHE A O 1
ATOM 569 N N . ASP A 1 70 ? 20.625 -5.858 -12.232 1.00 65.69 70 ASP A N 1
ATOM 570 C CA . ASP A 1 70 ? 21.479 -7.057 -12.222 1.00 65.69 70 ASP A CA 1
ATOM 571 C C . ASP A 1 70 ? 22.132 -7.311 -13.595 1.00 65.69 70 ASP A C 1
ATOM 573 O O . ASP A 1 70 ? 23.088 -8.081 -13.695 1.00 65.69 70 ASP A O 1
ATOM 577 N N . ARG A 1 71 ? 21.631 -6.671 -14.665 1.00 69.50 71 ARG A N 1
ATOM 578 C CA . ARG A 1 71 ? 22.184 -6.788 -16.025 1.00 69.50 71 ARG A CA 1
ATOM 579 C C . ARG A 1 71 ? 23.347 -5.838 -16.297 1.00 69.50 71 ARG A C 1
ATOM 581 O O . ARG A 1 71 ? 24.095 -6.063 -17.248 1.00 69.50 71 ARG A O 1
ATOM 588 N N . TYR A 1 72 ? 23.494 -4.790 -15.493 1.00 72.75 72 TYR A N 1
ATOM 589 C CA . TYR A 1 72 ? 24.497 -3.747 -15.685 1.00 72.75 72 TYR A CA 1
ATOM 590 C C . TYR A 1 72 ? 25.650 -3.931 -14.701 1.00 72.75 72 TYR A C 1
ATOM 592 O O . TYR A 1 72 ? 25.442 -4.250 -13.529 1.00 72.75 72 TYR A O 1
ATOM 600 N N . LYS A 1 73 ? 26.894 -3.723 -15.147 1.00 79.88 73 LYS A N 1
ATOM 601 C CA . LYS A 1 73 ? 28.014 -3.653 -14.202 1.00 79.88 73 LYS A CA 1
ATOM 602 C C . LYS A 1 73 ? 27.948 -2.319 -13.468 1.00 79.88 73 LYS A C 1
ATOM 604 O O . LYS A 1 73 ? 27.466 -1.328 -14.000 1.00 79.88 73 LYS A O 1
ATOM 609 N N . MET A 1 74 ? 28.513 -2.274 -12.264 1.00 78.69 74 MET A N 1
ATOM 610 C CA . MET A 1 74 ? 28.525 -1.063 -11.435 1.00 78.69 74 MET A CA 1
ATOM 611 C C . MET A 1 74 ? 29.068 0.171 -12.176 1.00 78.69 74 MET A C 1
ATOM 613 O O . MET A 1 74 ? 28.470 1.233 -12.084 1.00 78.69 74 MET A O 1
ATOM 617 N N . LYS A 1 75 ? 30.128 0.012 -12.983 1.00 83.38 75 LYS A N 1
ATOM 618 C CA . LYS A 1 75 ? 30.658 1.094 -13.832 1.00 83.38 75 LYS A CA 1
ATOM 619 C C . LYS A 1 75 ? 29.650 1.601 -14.864 1.00 83.38 75 LYS A C 1
ATOM 621 O O . LYS A 1 75 ? 29.546 2.799 -15.065 1.00 83.38 75 LYS A O 1
ATOM 626 N N . ASP A 1 76 ? 28.886 0.696 -15.469 1.00 84.44 76 ASP A N 1
ATOM 627 C CA . ASP A 1 76 ? 27.896 1.059 -16.485 1.00 84.44 76 ASP A CA 1
ATOM 628 C C . ASP A 1 76 ? 26.749 1.877 -15.863 1.00 84.44 76 ASP A C 1
ATOM 630 O O . ASP A 1 76 ? 26.202 2.758 -16.514 1.00 84.44 76 ASP A O 1
ATOM 634 N N . LEU A 1 77 ? 26.406 1.613 -14.594 1.00 83.56 77 LEU A N 1
ATOM 635 C CA . LEU A 1 77 ? 25.412 2.384 -13.835 1.00 83.56 77 LEU A CA 1
ATOM 636 C C . LEU A 1 77 ? 25.941 3.754 -13.380 1.00 83.56 77 LEU A C 1
ATOM 638 O O . LEU A 1 77 ? 25.165 4.700 -13.297 1.00 83.56 77 LEU A O 1
ATOM 642 N N . GLU A 1 78 ? 27.237 3.864 -13.073 1.00 86.06 78 GLU A N 1
ATOM 643 C CA . GLU A 1 78 ? 27.890 5.132 -12.704 1.00 86.06 78 GLU A CA 1
ATOM 644 C C . GLU A 1 78 ? 27.999 6.101 -13.892 1.00 86.06 78 GLU A C 1
ATOM 646 O O . GLU A 1 78 ? 27.935 7.315 -13.696 1.00 86.06 78 GLU A O 1
ATOM 651 N N . ASP A 1 79 ? 28.118 5.568 -15.112 1.00 91.50 79 ASP A N 1
ATOM 652 C CA . ASP A 1 79 ? 28.204 6.347 -16.353 1.00 91.50 79 ASP A CA 1
ATOM 653 C C . ASP A 1 79 ? 26.826 6.787 -16.897 1.00 91.50 79 ASP A C 1
ATOM 655 O O . ASP A 1 79 ? 26.753 7.635 -17.793 1.00 91.50 79 ASP A O 1
ATOM 659 N N . MET A 1 80 ? 25.723 6.240 -16.368 1.00 89.69 80 MET A N 1
ATOM 660 C CA . MET A 1 80 ? 24.363 6.615 -16.770 1.00 89.69 80 MET A CA 1
ATOM 661 C C . MET A 1 80 ? 23.938 7.966 -16.210 1.00 89.69 80 MET A C 1
ATOM 663 O O . MET A 1 80 ? 24.287 8.372 -15.099 1.00 89.69 80 MET A O 1
ATOM 667 N N . LYS A 1 81 ? 23.073 8.649 -16.959 1.00 91.56 81 LYS A N 1
ATOM 668 C CA . LYS A 1 81 ? 22.455 9.876 -16.470 1.00 91.56 81 LYS A CA 1
ATOM 669 C C . LYS A 1 81 ? 21.402 9.581 -15.397 1.00 91.56 81 LYS A C 1
ATOM 671 O O . LYS A 1 81 ? 20.731 8.547 -15.449 1.00 91.56 81 LYS A O 1
ATOM 676 N N . PRO A 1 82 ? 21.159 10.522 -14.467 1.00 85.75 82 PRO A N 1
ATOM 677 C CA . PRO A 1 82 ? 20.102 10.384 -13.470 1.00 85.75 82 PRO A CA 1
ATOM 678 C C . PRO A 1 82 ? 18.717 10.099 -14.067 1.00 85.75 82 PRO A C 1
ATOM 680 O O . PRO A 1 82 ? 17.952 9.344 -13.472 1.00 85.75 82 PRO A O 1
ATOM 683 N N . GLU A 1 83 ? 18.389 10.659 -15.240 1.00 85.19 83 GLU A N 1
ATOM 684 C CA . GLU A 1 83 ? 17.102 10.385 -15.892 1.00 85.19 83 GLU A CA 1
ATOM 685 C C . GLU A 1 83 ? 16.987 8.925 -16.358 1.00 85.19 83 GLU A C 1
ATOM 687 O O . GLU A 1 83 ? 15.920 8.321 -16.274 1.00 85.19 83 GLU A O 1
ATOM 692 N N . GLU A 1 84 ? 18.090 8.336 -16.819 1.00 84.06 84 GLU A N 1
ATOM 693 C CA . GLU A 1 84 ? 18.146 6.946 -17.282 1.00 84.06 84 GLU A CA 1
ATOM 694 C C . GLU A 1 84 ? 18.017 5.980 -16.101 1.00 84.06 84 GLU A C 1
ATOM 696 O O . GLU A 1 84 ? 17.207 5.052 -16.145 1.00 84.06 84 GLU A O 1
ATOM 701 N N . LEU A 1 85 ? 18.729 6.264 -15.005 1.00 83.69 85 LEU A N 1
ATOM 702 C CA . LEU A 1 85 ? 18.610 5.527 -13.745 1.00 83.69 85 LEU A CA 1
ATOM 703 C C . LEU A 1 85 ? 17.191 5.604 -13.170 1.00 83.69 85 LEU A C 1
ATOM 705 O O . LEU A 1 85 ? 16.673 4.608 -12.668 1.00 83.69 85 LEU A O 1
ATOM 709 N N . TYR A 1 86 ? 16.541 6.767 -13.262 1.00 75.81 86 TYR A N 1
ATOM 710 C CA . TYR A 1 86 ? 15.159 6.940 -12.819 1.00 75.81 86 TYR A CA 1
ATOM 711 C C . TYR A 1 86 ? 14.184 6.094 -13.645 1.00 75.81 86 TYR A C 1
ATOM 713 O O . TYR A 1 86 ? 13.309 5.442 -13.080 1.00 75.81 86 TYR A O 1
ATOM 721 N N . ASN A 1 87 ? 14.366 6.043 -14.965 1.00 76.69 87 ASN A N 1
ATOM 722 C CA . ASN A 1 87 ? 13.515 5.247 -15.851 1.00 76.69 87 ASN A CA 1
ATOM 723 C C . ASN A 1 87 ? 13.684 3.731 -15.640 1.00 76.69 87 ASN A C 1
ATOM 725 O O . ASN A 1 87 ? 12.707 2.991 -15.767 1.00 76.69 87 ASN A O 1
ATOM 729 N N . MET A 1 88 ? 14.894 3.279 -15.287 1.00 73.31 88 MET A N 1
ATOM 730 C CA . MET A 1 88 ? 15.186 1.889 -14.894 1.00 73.31 88 MET A CA 1
ATOM 731 C C . MET A 1 88 ? 14.759 1.555 -13.461 1.00 73.31 88 MET A C 1
ATOM 733 O O . MET A 1 88 ? 14.621 0.386 -13.103 1.00 73.31 88 MET A O 1
ATOM 737 N N . SER A 1 89 ? 14.530 2.565 -12.618 1.00 71.56 89 SER A N 1
ATOM 738 C CA . SER A 1 89 ? 14.087 2.393 -11.235 1.00 71.56 89 SER A CA 1
ATOM 739 C 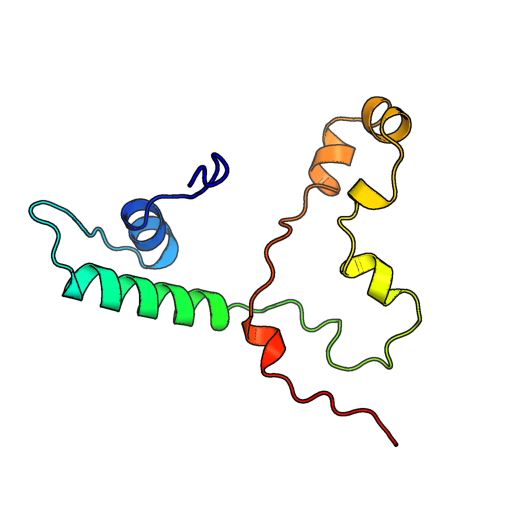C . SER A 1 89 ? 12.619 1.971 -11.183 1.00 71.56 89 SER A C 1
ATOM 741 O O . SER A 1 89 ? 11.706 2.744 -10.884 1.00 71.56 89 SER A O 1
ATOM 743 N N . ARG A 1 90 ? 12.374 0.700 -11.500 1.00 66.56 90 ARG A N 1
ATOM 744 C CA . ARG A 1 90 ? 11.081 0.052 -11.311 1.00 66.56 90 ARG A CA 1
ATOM 745 C C . ARG A 1 90 ? 11.016 -0.575 -9.930 1.00 66.56 90 ARG A C 1
ATOM 747 O O . ARG A 1 90 ? 11.991 -1.109 -9.407 1.00 66.56 90 ARG A O 1
ATOM 754 N N . SER A 1 91 ? 9.826 -0.534 -9.340 1.00 56.66 91 SER A N 1
ATOM 755 C CA . SER A 1 91 ? 9.568 -1.237 -8.090 1.00 56.66 91 SER A CA 1
ATOM 756 C C . SER A 1 91 ? 9.806 -2.734 -8.294 1.00 56.66 91 SER A C 1
ATOM 758 O O . SER A 1 91 ? 9.150 -3.358 -9.126 1.00 56.66 91 SER A O 1
ATOM 760 N N . ASN A 1 92 ? 10.703 -3.326 -7.505 1.00 55.31 92 ASN A N 1
ATOM 761 C CA . ASN A 1 92 ? 10.897 -4.778 -7.442 1.00 55.31 92 ASN A CA 1
ATOM 762 C C . ASN A 1 92 ? 9.766 -5.493 -6.673 1.00 55.31 92 ASN A C 1
ATOM 764 O O . ASN A 1 92 ? 9.893 -6.664 -6.308 1.00 55.31 92 ASN A O 1
ATOM 768 N N . TYR A 1 93 ? 8.668 -4.785 -6.397 1.00 58.16 93 TYR A N 1
ATOM 769 C CA . TYR A 1 93 ? 7.484 -5.327 -5.758 1.00 58.16 93 TYR A CA 1
ATOM 770 C C . TYR A 1 93 ? 6.876 -6.443 -6.613 1.00 58.16 93 TYR A C 1
ATOM 772 O O . TYR A 1 93 ? 6.438 -6.221 -7.742 1.00 58.16 93 TYR A O 1
ATOM 780 N N . ARG A 1 94 ? 6.809 -7.649 -6.045 1.00 58.25 94 ARG A N 1
ATOM 781 C CA . ARG A 1 94 ? 6.080 -8.786 -6.614 1.00 58.25 94 ARG A CA 1
ATOM 782 C C . ARG A 1 94 ? 4.802 -9.011 -5.804 1.00 58.25 94 ARG A C 1
ATOM 784 O O . ARG A 1 94 ? 4.876 -9.210 -4.594 1.00 58.25 94 ARG A O 1
ATOM 791 N N . CYS A 1 95 ? 3.638 -8.991 -6.458 1.00 63.41 95 CYS A N 1
ATOM 792 C CA . CYS A 1 95 ? 2.381 -9.418 -5.831 1.00 63.41 95 CYS A CA 1
ATOM 793 C C . CYS A 1 95 ? 2.340 -10.9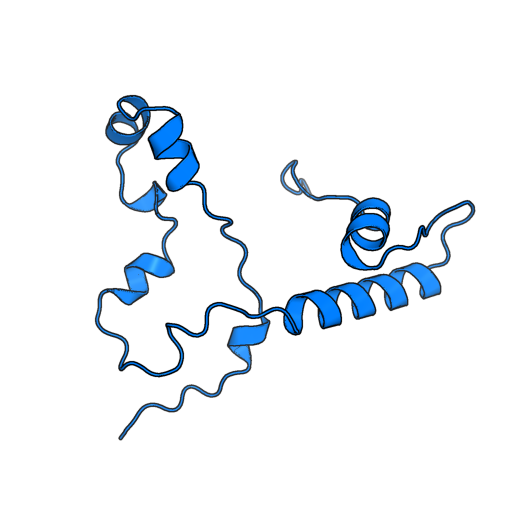48 -5.823 1.00 63.41 95 CYS A C 1
ATOM 795 O O . CYS A 1 95 ? 2.386 -11.560 -6.889 1.00 63.41 95 CYS A O 1
ATOM 797 N N . TRP A 1 96 ? 2.140 -11.567 -4.657 1.00 59.59 96 TRP A N 1
ATOM 798 C CA . TRP A 1 96 ? 1.840 -13.011 -4.546 1.00 59.59 96 TRP A CA 1
ATOM 799 C C . TRP A 1 96 ? 0.522 -13.419 -5.222 1.00 59.59 96 TRP A C 1
ATOM 801 O O . TRP A 1 96 ? 0.169 -14.586 -5.325 1.00 59.59 96 TRP A O 1
ATOM 811 N N . CYS A 1 97 ? -0.221 -12.435 -5.709 1.00 61.03 97 CYS A N 1
ATOM 812 C CA . CYS A 1 97 ? -1.450 -12.542 -6.480 1.00 61.03 97 CYS A CA 1
ATOM 813 C C . CYS A 1 97 ? -1.241 -13.395 -7.747 1.00 61.03 97 CYS A C 1
ATOM 815 O O . CYS A 1 97 ? -2.121 -14.173 -8.115 1.00 61.03 97 CYS A O 1
ATOM 817 N N . LEU A 1 98 ? -0.042 -13.331 -8.342 1.00 55.34 98 LEU A N 1
ATOM 818 C CA . LEU A 1 98 ? 0.355 -14.118 -9.514 1.00 55.34 98 LEU A CA 1
ATOM 819 C C . LEU A 1 98 ? 0.729 -15.579 -9.193 1.00 55.34 98 LEU A C 1
ATOM 821 O O . LEU A 1 98 ? 0.664 -16.414 -10.090 1.00 55.34 98 LEU A O 1
ATOM 825 N N . ASP A 1 99 ? 1.031 -15.924 -7.935 1.00 55.91 99 ASP A N 1
ATOM 826 C CA . ASP A 1 99 ? 1.334 -17.313 -7.533 1.00 55.91 99 ASP A CA 1
ATOM 827 C C . ASP A 1 99 ? 0.090 -18.220 -7.597 1.00 55.91 99 ASP A C 1
ATOM 829 O O . ASP A 1 99 ? 0.192 -19.446 -7.595 1.00 55.91 99 ASP A O 1
ATOM 833 N N . SER A 1 100 ? -1.102 -17.612 -7.655 1.00 54.22 100 SER A N 1
ATOM 834 C CA . SER A 1 100 ? -2.388 -18.308 -7.748 1.00 54.22 100 SER A CA 1
ATOM 835 C C . SER A 1 100 ? -2.811 -18.659 -9.178 1.00 54.22 100 SER A C 1
ATOM 837 O O . SER A 1 100 ? -3.773 -19.410 -9.350 1.00 54.22 100 SER A O 1
ATOM 839 N N . VAL A 1 101 ? -2.110 -18.154 -10.204 1.00 58.31 101 VAL A N 1
ATOM 840 C CA . VAL A 1 101 ? -2.416 -18.487 -11.599 1.00 58.31 101 VAL A CA 1
ATOM 841 C C . VAL A 1 101 ? -1.908 -19.908 -11.865 1.00 58.31 101 VAL A C 1
ATOM 843 O O . VAL A 1 101 ? -0.697 -20.142 -11.807 1.00 58.31 101 VAL A O 1
ATOM 846 N N . PRO A 1 102 ? -2.789 -20.893 -12.134 1.00 49.38 102 PRO A N 1
ATOM 847 C CA . PRO A 1 102 ? -2.342 -22.233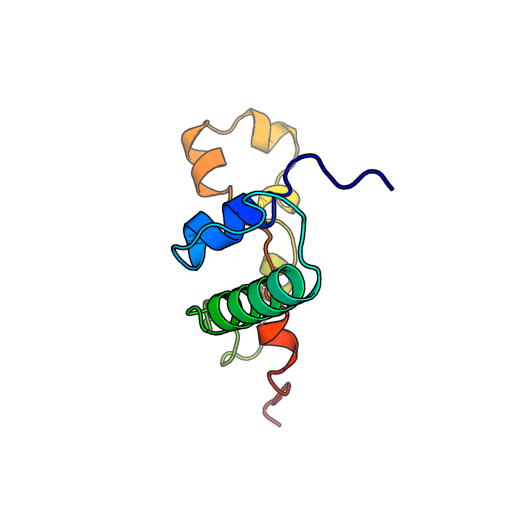 -12.465 1.00 49.38 102 PRO A CA 1
ATOM 848 C C . PRO A 1 102 ? -1.476 -22.158 -13.720 1.00 49.38 102 PRO A C 1
ATOM 850 O O . PRO A 1 102 ? -1.862 -21.566 -14.723 1.00 49.38 102 PRO A O 1
ATOM 853 N N . ASN A 1 103 ? -0.295 -22.764 -13.645 1.00 48.19 103 ASN A N 1
ATOM 854 C CA . ASN A 1 103 ? 0.678 -22.830 -14.726 1.00 48.19 103 ASN A CA 1
ATOM 855 C C . ASN A 1 103 ? 0.114 -23.724 -15.848 1.00 48.19 103 ASN A C 1
ATOM 857 O O . ASN A 1 103 ? 0.462 -24.901 -15.958 1.00 48.19 103 ASN A O 1
ATOM 861 N N . THR A 1 104 ? -0.834 -23.213 -16.636 1.00 46.88 104 THR A N 1
ATOM 862 C CA . THR A 1 104 ? -1.400 -23.918 -17.785 1.00 46.88 104 THR A CA 1
ATOM 863 C C . THR A 1 104 ? -0.364 -23.912 -18.896 1.00 46.88 104 THR A C 1
ATOM 865 O O . THR A 1 104 ? -0.372 -23.064 -19.785 1.00 46.88 104 THR A O 1
ATOM 868 N N . ARG A 1 105 ? 0.569 -24.863 -18.822 1.00 39.66 105 ARG A N 1
ATOM 869 C CA . ARG A 1 105 ? 1.458 -25.190 -19.936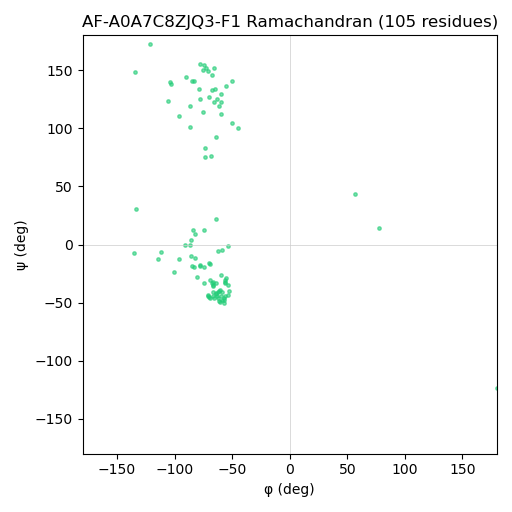 1.00 39.66 105 ARG A CA 1
ATOM 870 C C . ARG A 1 105 ? 0.592 -25.708 -21.094 1.00 39.66 105 ARG A C 1
ATOM 872 O O . ARG A 1 105 ? -0.152 -26.667 -20.871 1.00 39.66 105 ARG A O 1
ATOM 879 N N . PRO A 1 106 ? 0.667 -25.133 -22.307 1.00 43.16 106 PRO A N 1
ATOM 880 C CA . PRO A 1 106 ? 0.109 -25.783 -23.482 1.00 43.16 106 PRO A CA 1
ATOM 881 C C . PRO A 1 106 ? 0.885 -27.083 -23.735 1.00 43.16 106 PRO A C 1
ATOM 883 O O . PRO A 1 106 ? 2.111 -27.110 -23.612 1.00 43.16 106 PRO A O 1
ATOM 886 N N . ARG A 1 107 ? 0.141 -28.158 -23.997 1.00 34.94 107 ARG A N 1
ATOM 887 C CA . ARG A 1 107 ? 0.643 -29.512 -24.249 1.00 34.94 107 ARG A CA 1
ATOM 888 C C . ARG A 1 107 ? 1.078 -29.675 -25.698 1.00 34.94 107 ARG A C 1
ATOM 890 O O . ARG A 1 107 ? 0.402 -29.078 -26.563 1.00 34.94 107 ARG A O 1
#

Radius of gyration: 18.87 Å; Cα contacts (8 Å, |Δi|>4): 42; chains: 1; bounding box: 40×40×46 Å

Secondary structure (DSSP, 8-state):
----S-PPPHHHHHHHHHS----SSS--HHHHHHHHHHHHHHHHTS----TTSSS---TTSHHHHS-GGGGS-HHHHHSS-HHHHHHH-------GGGGGS------